Protein AF-A0A0T6ASQ1-F1 (afdb_monomer_lite)

Secondary structure (DSSP, 8-state):
----------------HHHHHHHHHHHHHHHHHTT--TTS---SSTTSPPPTT-----HHHHHHHHHHHHHTT-HHHHHHHHHHHHHHHHHHHHHHHS--HHHHHHHHHHHHSPPGGGS------TT-------S-----------PPPP-----------------

Radius of gyration: 30.1 Å; chains: 1; bounding box: 74×48×107 Å

Structure (mmCIF, N/CA/C/O backbone):
data_AF-A0A0T6ASQ1-F1
#
_entry.id   AF-A0A0T6ASQ1-F1
#
loop_
_atom_site.group_PDB
_atom_site.id
_atom_site.type_symbol
_atom_site.label_atom_id
_atom_site.label_alt_id
_atom_site.label_comp_id
_atom_site.label_asym_id
_atom_site.label_entity_id
_atom_site.label_seq_id
_atom_site.pdbx_PDB_ins_code
_atom_site.Cartn_x
_atom_site.Cartn_y
_atom_site.Cartn_z
_atom_site.occupancy
_atom_site.B_iso_or_equiv
_atom_site.auth_seq_id
_atom_site.auth_comp_id
_atom_site.auth_asym_id
_atom_site.auth_atom_id
_atom_site.pdbx_PDB_model_num
ATOM 1 N N . GLY A 1 1 ? 17.067 -31.565 -49.571 1.00 48.78 1 GLY A N 1
ATOM 2 C CA . GLY A 1 1 ? 16.106 -30.470 -49.351 1.00 48.78 1 GLY A CA 1
ATOM 3 C C . GLY A 1 1 ? 16.242 -30.025 -47.919 1.00 48.78 1 GLY A C 1
ATOM 4 O O . GLY A 1 1 ? 16.070 -30.843 -47.031 1.00 48.78 1 GLY A O 1
ATOM 5 N N . THR A 1 2 ? 16.686 -28.795 -47.706 1.00 46.56 2 THR A N 1
ATOM 6 C CA . THR A 1 2 ? 17.017 -28.214 -46.400 1.00 46.56 2 THR A CA 1
ATOM 7 C C . THR A 1 2 ? 15.768 -27.979 -45.553 1.00 46.56 2 THR A C 1
ATOM 9 O O . THR A 1 2 ? 14.894 -27.208 -45.943 1.00 46.56 2 THR A O 1
ATOM 12 N N . SER A 1 3 ? 15.705 -28.617 -44.384 1.00 47.50 3 SER A N 1
ATOM 13 C CA . SER A 1 3 ? 14.731 -28.328 -43.329 1.00 47.50 3 SER A CA 1
ATOM 14 C C . SER A 1 3 ? 15.035 -26.967 -42.699 1.00 47.50 3 SER A C 1
ATOM 16 O O . SER A 1 3 ? 16.090 -26.791 -42.094 1.00 47.50 3 SER A O 1
ATOM 18 N N . ILE A 1 4 ? 14.119 -26.004 -42.826 1.00 56.75 4 ILE A N 1
ATOM 19 C CA . ILE A 1 4 ? 14.223 -24.706 -42.150 1.00 56.75 4 ILE A CA 1
ATOM 20 C C . ILE A 1 4 ? 13.546 -24.828 -40.783 1.00 56.75 4 ILE A C 1
ATOM 22 O O . ILE A 1 4 ? 12.322 -24.827 -40.669 1.00 56.75 4 ILE A O 1
ATOM 26 N N . LEU A 1 5 ? 14.361 -24.948 -39.736 1.00 53.75 5 LEU A N 1
ATOM 27 C CA . LEU A 1 5 ? 13.930 -24.764 -38.357 1.00 53.75 5 LEU A CA 1
ATOM 28 C C . LEU A 1 5 ? 13.885 -23.262 -38.036 1.00 53.75 5 LEU A C 1
ATOM 30 O O . LEU A 1 5 ? 14.912 -22.601 -37.954 1.00 53.75 5 LEU A O 1
ATOM 34 N N . ARG A 1 6 ? 12.659 -22.771 -37.830 1.00 51.59 6 ARG A N 1
ATOM 35 C CA . ARG A 1 6 ? 12.232 -21.911 -36.713 1.00 51.59 6 ARG A CA 1
ATOM 36 C C . ARG A 1 6 ? 13.155 -20.749 -36.306 1.00 51.59 6 ARG A C 1
ATOM 38 O O . ARG A 1 6 ? 14.065 -20.927 -35.507 1.00 51.59 6 ARG A O 1
ATOM 45 N N . GLN A 1 7 ? 12.723 -19.532 -36.636 1.00 43.38 7 GLN A N 1
ATOM 46 C CA . GLN A 1 7 ? 12.866 -18.366 -35.756 1.00 43.38 7 GLN A CA 1
ATOM 47 C C . GLN A 1 7 ? 11.561 -17.556 -35.777 1.00 43.38 7 GLN A C 1
ATOM 49 O O . GLN A 1 7 ? 11.425 -16.579 -36.502 1.00 43.38 7 GLN A O 1
ATOM 54 N N . ASN A 1 8 ? 10.575 -17.982 -34.980 1.00 40.28 8 ASN A N 1
ATOM 55 C CA . ASN A 1 8 ? 9.556 -17.050 -34.503 1.00 40.28 8 ASN A CA 1
ATOM 56 C C . ASN A 1 8 ? 10.215 -16.272 -33.364 1.00 40.28 8 ASN A C 1
ATOM 58 O O . ASN A 1 8 ? 10.315 -16.783 -32.246 1.00 40.28 8 ASN A O 1
ATOM 62 N N . ALA A 1 9 ? 10.768 -15.103 -33.683 1.00 42.16 9 ALA A N 1
ATOM 63 C CA . ALA A 1 9 ? 11.224 -14.161 -32.680 1.00 42.16 9 ALA A CA 1
ATOM 64 C C . ALA A 1 9 ? 10.026 -13.843 -31.780 1.00 42.16 9 ALA A C 1
ATOM 66 O O . ALA A 1 9 ? 9.033 -13.276 -32.229 1.00 42.16 9 ALA A O 1
ATOM 67 N N . THR A 1 10 ? 10.108 -14.256 -30.519 1.00 39.19 10 THR A N 1
ATOM 68 C CA . THR A 1 10 ? 9.212 -13.820 -29.453 1.00 39.19 10 THR A CA 1
ATOM 69 C C . THR A 1 10 ? 9.309 -12.304 -29.367 1.00 39.19 10 THR A C 1
ATOM 71 O O . THR A 1 10 ? 10.212 -11.760 -28.733 1.00 39.19 10 THR A O 1
ATOM 74 N N . ASN A 1 11 ? 8.413 -11.622 -30.072 1.00 45.72 11 ASN A N 1
ATOM 75 C CA . ASN A 1 11 ? 8.231 -10.185 -30.004 1.00 45.72 11 ASN A CA 1
ATOM 76 C C . ASN A 1 11 ? 7.470 -9.902 -28.703 1.00 45.72 11 ASN A C 1
ATOM 78 O O . ASN A 1 11 ? 6.282 -9.591 -28.702 1.00 45.72 11 ASN A O 1
ATOM 82 N N . SER A 1 12 ? 8.142 -10.133 -27.574 1.00 49.41 12 SER A N 1
ATOM 83 C CA . SER A 1 12 ? 7.690 -9.641 -26.283 1.00 49.41 12 SER A CA 1
ATOM 84 C C . SER A 1 12 ? 7.574 -8.125 -26.434 1.00 49.41 12 SER A C 1
ATOM 86 O O . SER A 1 12 ? 8.556 -7.512 -26.872 1.00 49.41 12 SER A O 1
ATOM 88 N N . PRO A 1 13 ? 6.423 -7.499 -26.133 1.00 57.59 13 PRO A N 1
ATOM 89 C CA . PRO A 1 13 ? 6.335 -6.048 -26.158 1.00 57.59 13 PRO A CA 1
ATOM 90 C C . PRO A 1 13 ? 7.465 -5.513 -25.279 1.00 57.59 13 PRO A C 1
ATOM 92 O O . PRO A 1 13 ? 7.604 -5.920 -24.125 1.00 57.59 13 PRO A O 1
ATOM 95 N N . LYS A 1 14 ? 8.340 -4.674 -25.844 1.00 56.66 14 LYS A N 1
ATOM 96 C CA . LYS A 1 14 ? 9.354 -3.976 -25.055 1.00 56.66 14 LYS A CA 1
ATOM 97 C C . LYS A 1 14 ? 8.591 -3.065 -24.106 1.00 56.66 14 LYS A C 1
ATOM 99 O O . LYS A 1 14 ? 8.086 -2.028 -24.513 1.00 56.66 14 LYS A O 1
ATOM 104 N N . ILE A 1 15 ? 8.420 -3.527 -22.876 1.00 70.31 15 ILE A N 1
ATOM 105 C CA . ILE A 1 15 ? 7.714 -2.796 -21.834 1.00 70.31 15 ILE A CA 1
ATOM 106 C C . ILE A 1 15 ? 8.516 -1.536 -21.547 1.00 70.31 15 ILE A C 1
ATOM 108 O O . ILE A 1 15 ? 9.684 -1.609 -21.160 1.00 70.31 15 ILE A O 1
ATOM 112 N N . ASP A 1 16 ? 7.886 -0.381 -21.732 1.00 84.88 16 ASP A N 1
ATOM 113 C CA . ASP A 1 16 ? 8.474 0.893 -21.354 1.00 84.88 16 ASP A CA 1
ATOM 114 C C . ASP A 1 16 ? 8.446 1.016 -19.828 1.00 84.88 16 ASP A C 1
ATOM 116 O O . ASP A 1 16 ? 7.528 1.587 -19.239 1.00 84.88 16 ASP A O 1
ATOM 120 N N . THR A 1 17 ? 9.480 0.489 -19.167 1.00 86.12 17 THR A N 1
ATOM 121 C CA . THR A 1 17 ? 9.648 0.548 -17.704 1.00 86.12 17 THR A CA 1
ATOM 122 C C . THR A 1 17 ? 9.468 1.968 -17.166 1.00 86.12 17 THR A C 1
ATOM 124 O O . THR A 1 17 ? 8.885 2.165 -16.106 1.00 86.12 17 THR A O 1
ATOM 127 N N . ASN A 1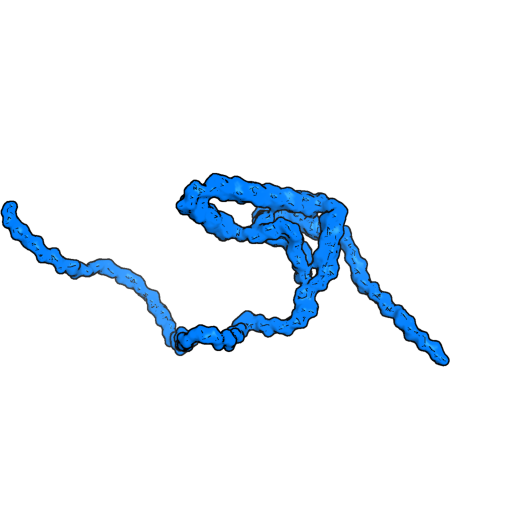 18 ? 9.910 2.980 -17.921 1.00 87.62 18 ASN A N 1
ATOM 128 C CA . ASN A 1 18 ? 9.725 4.387 -17.564 1.00 87.62 18 ASN A CA 1
ATOM 129 C C . ASN A 1 18 ? 8.249 4.806 -17.504 1.00 87.62 18 ASN A C 1
ATOM 131 O O . ASN A 1 18 ? 7.877 5.582 -16.629 1.00 87.62 18 ASN A O 1
ATOM 135 N N . LEU A 1 19 ? 7.411 4.319 -18.421 1.00 90.56 19 LEU A N 1
ATOM 136 C CA . LEU A 1 19 ? 5.978 4.610 -18.419 1.00 90.56 19 LEU A CA 1
ATOM 137 C C . LEU A 1 19 ? 5.295 3.931 -17.230 1.00 90.56 19 LEU A C 1
ATOM 139 O O . LEU A 1 19 ? 4.502 4.553 -16.529 1.00 90.56 19 LEU A O 1
ATOM 143 N N . LEU A 1 20 ? 5.668 2.679 -16.979 1.00 89.75 20 LEU A N 1
ATOM 144 C CA . LEU A 1 20 ? 5.162 1.869 -15.880 1.00 89.75 20 LEU A CA 1
ATOM 145 C C . LEU A 1 20 ? 5.467 2.51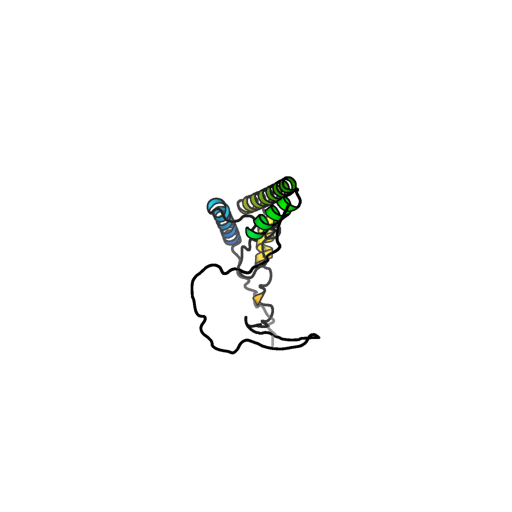5 -14.521 1.00 89.75 20 LEU A C 1
ATOM 147 O O . LEU A 1 20 ? 4.567 2.722 -13.711 1.00 89.75 20 LEU A O 1
ATOM 151 N N . VAL A 1 21 ? 6.716 2.932 -14.314 1.00 91.19 21 VAL A N 1
ATOM 152 C CA . VAL A 1 21 ? 7.136 3.652 -13.107 1.00 91.19 21 VAL A CA 1
ATOM 153 C C . VAL A 1 21 ? 6.427 5.002 -12.985 1.00 91.19 21 VAL A C 1
ATOM 155 O O . VAL A 1 21 ? 5.941 5.331 -11.906 1.00 91.19 21 VAL A O 1
ATOM 158 N N . LYS A 1 22 ? 6.311 5.774 -14.074 1.00 92.75 22 LYS A N 1
ATOM 159 C CA . LYS A 1 22 ? 5.586 7.054 -14.056 1.00 92.75 22 LYS A CA 1
ATOM 160 C C . LYS A 1 22 ? 4.129 6.888 -13.637 1.00 92.75 22 LYS A C 1
ATOM 162 O O . LYS A 1 22 ? 3.670 7.682 -12.825 1.00 92.75 22 LYS A O 1
ATOM 167 N N . SER A 1 23 ? 3.433 5.868 -14.144 1.00 92.50 23 SER A N 1
ATOM 168 C CA . SER A 1 23 ? 2.045 5.584 -13.759 1.00 92.50 23 SER A CA 1
ATOM 169 C C . SER A 1 23 ? 1.929 5.365 -12.253 1.00 92.50 23 SER A C 1
ATOM 171 O O . SER A 1 23 ? 1.139 6.036 -11.599 1.00 92.50 23 SER A O 1
ATOM 173 N N . VAL A 1 24 ? 2.784 4.507 -11.689 1.00 92.88 24 VAL A N 1
ATOM 174 C CA . VAL A 1 24 ? 2.790 4.219 -10.247 1.00 92.88 24 VAL A CA 1
ATOM 175 C C . VAL A 1 24 ? 3.082 5.476 -9.426 1.00 92.88 24 VAL A C 1
ATOM 177 O O . VAL A 1 24 ? 2.376 5.765 -8.465 1.00 92.88 24 VAL A O 1
ATOM 180 N N . VAL A 1 25 ? 4.085 6.267 -9.815 1.00 93.69 25 VAL A N 1
ATOM 181 C CA . VAL A 1 25 ? 4.424 7.518 -9.117 1.00 93.69 25 VAL A CA 1
ATOM 182 C C . VAL A 1 25 ? 3.255 8.509 -9.166 1.00 93.69 25 VAL A C 1
ATOM 184 O O . VAL A 1 25 ? 2.922 9.121 -8.150 1.00 93.69 25 VAL A O 1
ATOM 187 N N . THR A 1 26 ? 2.601 8.657 -10.321 1.00 94.00 26 THR A N 1
ATOM 188 C CA . THR A 1 26 ? 1.408 9.499 -10.471 1.00 94.00 26 THR A CA 1
ATOM 189 C C . THR A 1 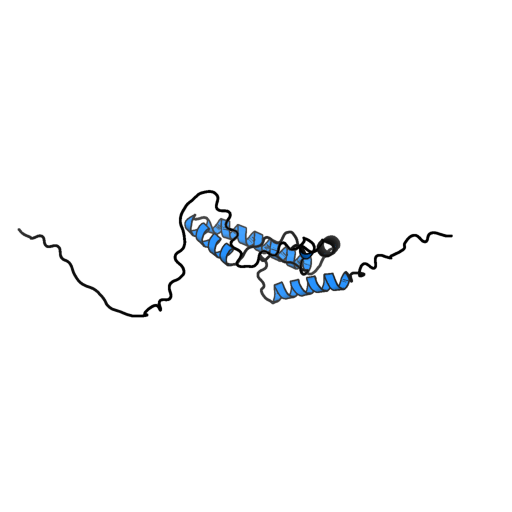26 ? 0.263 9.019 -9.583 1.00 94.00 26 THR A C 1
ATOM 191 O O . THR A 1 26 ? -0.323 9.839 -8.875 1.00 94.00 26 THR A O 1
ATOM 194 N N . ASP A 1 27 ? -0.012 7.717 -9.550 1.00 92.12 27 ASP A N 1
ATOM 195 C CA . ASP A 1 27 ? -1.046 7.134 -8.691 1.00 92.12 27 ASP A CA 1
ATOM 196 C C . ASP A 1 27 ? -0.776 7.414 -7.211 1.00 92.12 27 ASP A C 1
ATOM 198 O O . ASP A 1 27 ? -1.682 7.816 -6.486 1.00 92.12 27 ASP A O 1
ATOM 202 N N . MET A 1 28 ? 0.473 7.273 -6.759 1.00 93.25 28 MET A N 1
ATOM 203 C CA . MET A 1 28 ? 0.845 7.529 -5.363 1.00 93.25 28 MET A CA 1
ATOM 204 C C . MET A 1 28 ? 0.763 9.004 -4.980 1.00 93.25 28 MET A C 1
ATOM 206 O O . MET A 1 28 ? 0.364 9.328 -3.861 1.00 93.25 28 MET A O 1
ATOM 210 N N . MET A 1 29 ? 1.116 9.915 -5.891 1.00 92.75 29 MET A N 1
ATOM 211 C CA . MET A 1 29 ? 0.914 11.351 -5.671 1.00 92.75 29 MET A CA 1
ATOM 212 C C . MET A 1 29 ? -0.574 11.694 -5.576 1.00 92.75 29 MET A C 1
ATOM 214 O O . MET A 1 29 ? -0.966 12.517 -4.749 1.00 92.75 29 MET A O 1
ATOM 218 N N . ASN A 1 30 ? -1.403 11.066 -6.411 1.00 92.19 30 ASN A N 1
ATOM 219 C CA . ASN A 1 30 ? -2.850 11.244 -6.375 1.00 92.19 30 ASN A CA 1
ATOM 220 C C . ASN A 1 30 ? -3.458 10.625 -5.116 1.00 92.19 30 ASN A C 1
ATOM 222 O O . ASN A 1 30 ? -4.366 11.216 -4.546 1.00 92.19 30 ASN A O 1
ATOM 226 N N . ALA A 1 31 ? -2.937 9.495 -4.640 1.00 89.81 31 ALA A N 1
ATOM 227 C CA . ALA A 1 31 ? -3.382 8.881 -3.396 1.00 89.81 31 ALA A CA 1
ATOM 228 C C . ALA A 1 31 ? -3.116 9.776 -2.182 1.00 89.81 31 ALA A C 1
ATOM 230 O O . ALA A 1 31 ? -4.002 9.952 -1.346 1.00 89.81 31 ALA A O 1
ATOM 231 N N . GLU A 1 32 ? -1.937 10.399 -2.120 1.00 88.88 32 GLU A N 1
ATOM 232 C CA . GLU A 1 32 ? -1.594 11.331 -1.043 1.00 88.88 32 GLU A CA 1
ATOM 233 C C . GLU A 1 32 ? -2.411 12.630 -1.126 1.00 88.88 32 GLU A C 1
ATOM 235 O O . GLU A 1 32 ? -2.996 13.056 -0.131 1.00 88.88 32 GLU A O 1
ATOM 240 N N . LYS A 1 33 ? -2.508 13.251 -2.310 1.00 90.50 33 LYS A N 1
ATOM 241 C CA . LYS A 1 33 ? -3.232 14.525 -2.491 1.00 90.50 33 LYS A CA 1
ATOM 242 C C . LYS A 1 33 ? -4.751 14.372 -2.447 1.00 90.50 33 LYS A C 1
ATOM 244 O O . LYS A 1 33 ? -5.444 15.289 -2.019 1.00 90.50 33 LYS A O 1
ATOM 249 N N . GLY A 1 34 ? -5.259 13.239 -2.918 1.00 89.62 34 GLY A N 1
ATOM 250 C CA . GLY A 1 34 ? -6.681 12.924 -3.015 1.00 89.62 34 GLY A CA 1
ATOM 251 C C . GLY A 1 34 ? -7.284 12.380 -1.724 1.00 89.62 34 GLY A C 1
ATOM 252 O O . GLY A 1 34 ? -8.484 12.124 -1.690 1.00 89.62 34 GLY A O 1
ATOM 253 N N . GLY A 1 35 ? -6.483 12.192 -0.668 1.00 87.38 35 GLY A N 1
ATOM 254 C CA . GLY A 1 35 ? -6.963 11.640 0.599 1.00 87.38 35 GLY A CA 1
ATOM 255 C C . GLY A 1 35 ? -7.460 10.201 0.463 1.00 87.38 35 GLY A C 1
ATOM 256 O O . GLY A 1 35 ? -8.426 9.818 1.123 1.00 87.38 35 GLY A O 1
ATOM 257 N N . HIS A 1 36 ? -6.835 9.407 -0.412 1.00 91.38 36 HIS A N 1
ATOM 258 C CA . HIS A 1 36 ? -7.179 7.997 -0.542 1.00 91.38 36 HIS A CA 1
ATOM 259 C C . HIS A 1 36 ? -6.887 7.250 0.758 1.00 91.38 36 HIS A C 1
ATOM 261 O O . HIS A 1 36 ? -6.023 7.616 1.559 1.00 91.38 36 HIS A O 1
ATOM 267 N N . TRP A 1 37 ? -7.610 6.155 0.956 1.00 92.06 37 TRP A N 1
ATOM 268 C CA . TRP A 1 37 ? -7.404 5.302 2.108 1.00 92.06 37 TRP A CA 1
ATOM 269 C C . TRP A 1 37 ? -6.101 4.520 1.967 1.00 92.06 37 TRP A C 1
ATOM 271 O O . TRP A 1 37 ? -6.042 3.515 1.272 1.00 92.06 37 TRP A O 1
ATOM 281 N N . LEU A 1 38 ? -5.038 4.969 2.631 1.00 90.12 38 LEU A N 1
ATOM 282 C CA . LEU A 1 38 ? -3.705 4.381 2.449 1.00 90.12 38 LEU A CA 1
ATOM 283 C C . LEU A 1 38 ? -3.590 2.931 2.951 1.00 90.12 38 LEU A C 1
ATOM 285 O O . LEU A 1 38 ? -2.629 2.248 2.613 1.00 90.12 38 LEU A O 1
ATOM 289 N N . LEU A 1 39 ? -4.563 2.463 3.741 1.00 90.06 39 LEU A N 1
ATOM 290 C CA . LEU A 1 39 ? -4.658 1.071 4.191 1.00 90.06 39 LEU A CA 1
ATOM 291 C C . LEU A 1 39 ? -5.414 0.173 3.197 1.00 90.06 39 LEU A C 1
ATOM 293 O O . LEU A 1 39 ? -5.644 -0.997 3.481 1.00 90.06 39 LEU A O 1
ATOM 297 N N . SER A 1 40 ? -5.848 0.690 2.046 1.00 89.56 40 SER A N 1
ATOM 298 C CA . SER A 1 40 ? -6.376 -0.167 0.984 1.00 89.56 40 SER A CA 1
ATOM 299 C C . SER A 1 40 ? -5.239 -0.882 0.256 1.00 89.56 40 SER A C 1
ATOM 301 O O . SER A 1 40 ? -4.162 -0.314 0.066 1.00 89.56 40 SER A O 1
ATOM 303 N N . SER A 1 41 ? -5.497 -2.097 -0.228 1.00 87.00 41 SER A N 1
ATOM 304 C CA . SER A 1 41 ? -4.575 -2.772 -1.147 1.00 87.00 41 SER A CA 1
ATOM 305 C C . SER A 1 41 ? -4.377 -1.968 -2.441 1.00 87.00 41 SER A C 1
ATOM 307 O O . SER A 1 41 ? -5.323 -1.370 -2.952 1.00 87.00 41 SER A O 1
ATOM 309 N N . TYR A 1 42 ? -3.161 -1.978 -2.992 1.00 90.62 42 TYR A N 1
ATOM 310 C CA . TYR A 1 42 ? -2.832 -1.310 -4.253 1.00 90.62 42 TYR A CA 1
ATOM 311 C C . TYR A 1 42 ? -2.413 -2.330 -5.313 1.00 90.62 42 TYR A C 1
ATOM 313 O O . TYR A 1 42 ? -1.507 -3.130 -5.084 1.00 90.62 42 TYR A O 1
ATOM 321 N N . ALA A 1 43 ? -3.043 -2.277 -6.485 1.00 89.81 43 ALA A N 1
ATOM 322 C CA . ALA A 1 43 ? -2.682 -3.074 -7.652 1.00 89.81 43 ALA A CA 1
ATOM 323 C C . ALA A 1 43 ? -2.376 -2.124 -8.825 1.00 89.81 43 ALA A C 1
ATOM 325 O O . ALA A 1 43 ? -3.303 -1.532 -9.377 1.00 89.81 43 ALA A O 1
ATOM 326 N N . PRO A 1 44 ? -1.098 -1.948 -9.209 1.00 87.00 44 PRO A N 1
ATOM 327 C CA . PRO A 1 44 ? -0.710 -0.986 -10.243 1.00 87.00 44 PRO A CA 1
ATOM 328 C C . PRO A 1 44 ? -1.125 -1.404 -11.660 1.00 87.00 44 PRO A C 1
ATOM 330 O O . PRO A 1 44 ? -1.185 -0.567 -12.557 1.00 87.00 44 PRO A O 1
ATOM 333 N N . PHE A 1 45 ? -1.389 -2.695 -11.885 1.00 89.19 45 PHE A N 1
ATOM 334 C CA . PHE A 1 45 ? -1.713 -3.236 -13.204 1.00 89.19 45 PHE A CA 1
ATOM 335 C C . PHE A 1 45 ? -3.001 -4.045 -13.152 1.00 89.19 45 PHE A C 1
ATOM 337 O O . PHE A 1 45 ? -3.243 -4.802 -12.211 1.00 89.19 45 PHE A O 1
ATOM 344 N N . LYS A 1 46 ? -3.807 -3.908 -14.205 1.00 85.81 46 LYS A N 1
ATOM 345 C CA . LYS A 1 46 ? -5.027 -4.691 -14.390 1.00 85.81 46 LYS A CA 1
ATOM 346 C C . LYS A 1 46 ? -4.683 -6.182 -14.486 1.00 85.81 46 LYS A C 1
ATOM 348 O O . LYS A 1 46 ? -3.712 -6.545 -15.147 1.00 85.81 46 LYS A O 1
ATOM 353 N N . ASP A 1 47 ? -5.478 -7.021 -13.826 1.00 84.75 47 ASP A N 1
ATOM 354 C CA . ASP A 1 47 ? -5.380 -8.490 -13.861 1.00 84.75 47 ASP A CA 1
ATOM 355 C C . ASP A 1 47 ? -4.049 -9.064 -13.333 1.00 84.75 47 ASP A C 1
ATOM 357 O O . ASP A 1 47 ? -3.708 -10.217 -13.602 1.00 84.75 47 ASP A O 1
ATOM 361 N N . LYS A 1 48 ? -3.297 -8.265 -12.566 1.00 87.69 48 LYS A N 1
ATOM 362 C CA . LYS A 1 48 ? -2.046 -8.650 -11.899 1.00 87.69 48 LYS A CA 1
ATOM 363 C C . LYS A 1 48 ? -2.226 -8.662 -10.379 1.00 87.69 48 LYS A C 1
ATOM 365 O O . LYS A 1 48 ? -3.145 -8.017 -9.870 1.00 87.69 48 LYS A O 1
ATOM 370 N N . PRO A 1 49 ? -1.369 -9.385 -9.636 1.00 86.31 49 PRO A N 1
ATOM 371 C CA . PRO A 1 49 ? -1.443 -9.385 -8.181 1.00 86.31 49 PRO A CA 1
ATOM 372 C C . PRO A 1 49 ? -1.210 -7.988 -7.592 1.00 86.31 49 PRO A C 1
ATOM 374 O O . PRO A 1 49 ? -0.520 -7.148 -8.177 1.00 86.31 49 PRO A O 1
ATOM 377 N N . CYS A 1 50 ? -1.763 -7.763 -6.399 1.00 89.31 50 CYS A N 1
ATOM 378 C CA . CYS A 1 50 ? -1.520 -6.545 -5.637 1.00 89.31 50 CYS A CA 1
ATOM 379 C C . CYS A 1 50 ? -0.035 -6.394 -5.296 1.00 89.31 50 CYS A C 1
ATOM 381 O O . CYS A 1 50 ? 0.683 -7.376 -5.084 1.00 89.31 50 CYS A O 1
ATOM 383 N N . PHE A 1 51 ? 0.412 -5.146 -5.184 1.00 88.38 51 PHE A N 1
ATOM 384 C CA . PHE A 1 51 ? 1.740 -4.838 -4.689 1.00 88.38 51 PHE A CA 1
ATOM 385 C C . PHE A 1 51 ? 1.886 -5.368 -3.250 1.00 88.38 51 PHE A C 1
ATOM 387 O O . PHE A 1 51 ? 1.020 -5.109 -2.404 1.00 88.38 51 PHE A O 1
ATOM 394 N N . PRO A 1 52 ? 2.948 -6.131 -2.949 1.00 83.75 52 PRO A N 1
ATOM 395 C CA . PRO A 1 52 ? 3.081 -6.796 -1.665 1.00 83.75 52 PRO A CA 1
ATOM 396 C C . PRO A 1 52 ? 3.296 -5.798 -0.526 1.00 83.75 52 PRO A C 1
ATOM 398 O O . PRO A 1 52 ? 3.810 -4.694 -0.698 1.00 83.75 52 PRO A O 1
ATOM 401 N N . GLY A 1 53 ? 2.912 -6.213 0.678 1.00 78.38 53 GLY A N 1
ATOM 402 C CA . GLY A 1 53 ? 3.083 -5.417 1.888 1.00 78.38 53 GLY A CA 1
ATOM 403 C C . GLY A 1 53 ? 1.957 -4.420 2.156 1.00 78.38 53 GLY A C 1
ATOM 404 O O . GLY A 1 53 ? 1.900 -3.903 3.263 1.00 78.38 53 GLY A O 1
ATOM 405 N N . PHE A 1 54 ? 1.025 -4.161 1.242 1.00 79.88 54 PHE A N 1
ATOM 406 C CA . PHE A 1 54 ? -0.187 -3.418 1.602 1.00 79.88 54 PHE A CA 1
ATOM 407 C C . PHE A 1 54 ? -1.172 -4.353 2.315 1.00 79.88 54 PHE A C 1
ATOM 409 O O . PHE A 1 54 ? -1.785 -5.212 1.681 1.00 79.88 54 PHE A O 1
ATOM 416 N N . GLU A 1 55 ? -1.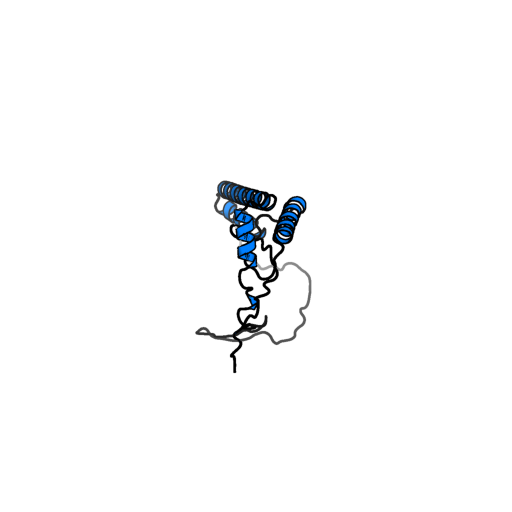301 -4.209 3.639 1.00 78.56 55 GLU A N 1
ATOM 417 C CA . GLU A 1 55 ? -2.366 -4.872 4.398 1.00 78.56 55 GLU A CA 1
ATOM 418 C C . GLU A 1 55 ? -3.691 -4.213 4.013 1.00 78.56 55 GLU A C 1
ATOM 420 O O . GLU A 1 55 ? -3.835 -3.006 4.168 1.00 78.56 55 GLU A O 1
ATOM 425 N N . ASN A 1 56 ? -4.640 -4.991 3.491 1.00 86.31 56 ASN A N 1
ATOM 426 C CA . ASN A 1 56 ? -5.954 -4.474 3.138 1.00 86.31 56 ASN A CA 1
ATOM 427 C C . ASN A 1 56 ? -6.802 -4.343 4.405 1.00 86.31 56 ASN A C 1
ATOM 429 O O . ASN A 1 56 ? -7.216 -5.359 4.958 1.00 86.31 56 ASN A O 1
ATOM 433 N N . ARG A 1 57 ? -7.073 -3.113 4.843 1.00 89.62 57 ARG A N 1
ATOM 434 C CA . ARG A 1 57 ? -8.086 -2.829 5.865 1.00 89.62 57 ARG A CA 1
ATOM 435 C C . ARG A 1 57 ? -9.100 -1.840 5.335 1.00 89.62 57 ARG A C 1
ATOM 437 O O . ARG A 1 57 ? -8.708 -0.818 4.784 1.00 89.62 57 ARG A O 1
ATOM 444 N N . SER A 1 58 ? -10.385 -2.080 5.552 1.00 92.00 58 SER A N 1
ATOM 445 C CA . SER A 1 58 ? -11.444 -1.120 5.238 1.00 92.00 58 SER A CA 1
ATOM 446 C C . SER A 1 58 ? -11.694 -0.137 6.389 1.00 92.00 58 SER A C 1
ATOM 448 O O . SER A 1 58 ? -11.287 -0.351 7.537 1.00 92.00 58 SER A O 1
ATOM 450 N N . PHE A 1 59 ? -12.399 0.957 6.096 1.00 91.88 59 PHE A N 1
ATOM 451 C CA . PHE A 1 59 ? -12.848 1.904 7.120 1.00 91.88 59 PHE A CA 1
ATOM 452 C C . PHE A 1 59 ? -13.747 1.232 8.166 1.00 91.88 59 PHE A C 1
ATOM 454 O O . PHE A 1 59 ? -13.671 1.538 9.358 1.00 91.88 59 PHE A O 1
ATOM 461 N N . GLU A 1 60 ? -14.598 0.305 7.729 1.00 95.25 60 GLU A N 1
ATOM 462 C CA . GLU A 1 60 ? -15.511 -0.448 8.582 1.00 95.25 60 GLU A CA 1
ATOM 463 C C . GLU A 1 60 ? -14.750 -1.361 9.537 1.00 95.25 60 GLU A C 1
ATOM 465 O O . GLU A 1 60 ? -15.109 -1.401 10.710 1.00 95.25 60 GLU A O 1
ATOM 470 N N . GLU A 1 61 ? -13.687 -2.028 9.081 1.00 93.44 61 GLU A N 1
ATOM 471 C CA . GLU A 1 61 ? -12.838 -2.867 9.936 1.00 93.44 61 GLU A CA 1
ATOM 472 C C . GLU A 1 61 ? -12.118 -2.039 11.003 1.00 93.44 61 GLU A C 1
ATOM 474 O O . GLU A 1 61 ? -12.037 -2.448 12.163 1.00 93.44 61 GLU A O 1
ATOM 479 N N . VAL A 1 62 ? -11.651 -0.837 10.646 1.00 94.88 62 VAL A N 1
ATOM 480 C CA . VAL A 1 62 ? -11.036 0.078 11.616 1.00 94.88 62 VAL A CA 1
ATOM 481 C C . VAL A 1 62 ? -12.056 0.564 12.648 1.00 94.88 62 VAL A C 1
ATOM 483 O O . VAL A 1 62 ? -11.811 0.544 13.856 1.00 94.88 62 VAL A O 1
ATOM 486 N N . ARG A 1 63 ? -13.246 0.966 12.196 1.00 96.31 63 ARG A N 1
ATOM 487 C CA . ARG A 1 63 ? -14.328 1.390 13.091 1.00 96.31 63 ARG A CA 1
ATOM 488 C C . ARG A 1 63 ? -14.791 0.248 13.999 1.00 96.31 63 ARG A C 1
ATOM 490 O O . ARG A 1 63 ? -15.023 0.470 15.185 1.00 96.31 63 ARG A O 1
ATOM 497 N N . PHE A 1 64 ? -14.918 -0.958 13.455 1.00 95.31 64 PHE A N 1
ATOM 498 C CA . PHE A 1 64 ? -15.296 -2.147 14.208 1.00 95.31 64 PHE A CA 1
ATOM 499 C C . PHE A 1 64 ? -14.254 -2.475 15.281 1.00 95.31 64 PHE A C 1
ATOM 501 O O . PHE A 1 64 ? -14.611 -2.571 16.455 1.00 95.31 64 PHE A O 1
ATOM 508 N N . GLY A 1 65 ? -12.968 -2.520 14.916 1.00 95.12 65 GLY A N 1
ATOM 509 C CA . GLY A 1 65 ? -11.879 -2.769 15.863 1.00 95.12 65 GLY A CA 1
ATOM 510 C C . GLY A 1 65 ? -11.819 -1.735 16.991 1.00 95.12 65 GLY A C 1
ATOM 511 O O . GLY A 1 65 ? -11.573 -2.089 18.144 1.00 95.12 65 GLY A O 1
ATOM 512 N N . TYR A 1 66 ? -12.140 -0.471 16.701 1.00 96.25 66 TYR A N 1
ATOM 513 C CA . TYR A 1 66 ? -12.270 0.553 17.735 1.00 96.25 66 TYR A CA 1
ATOM 514 C C . TYR A 1 66 ? -13.384 0.223 18.741 1.00 96.25 66 TYR A C 1
ATOM 516 O O . TYR A 1 66 ? -13.148 0.266 19.949 1.00 96.25 66 TYR A O 1
ATOM 524 N N . TYR A 1 67 ? -14.583 -0.152 18.282 1.00 96.69 67 TYR A N 1
ATOM 525 C CA . TYR A 1 67 ? -15.685 -0.525 19.178 1.00 96.69 67 TYR A CA 1
ATOM 526 C C . TYR A 1 67 ? -15.384 -1.780 20.002 1.00 96.69 67 TYR A C 1
ATOM 528 O O . TYR A 1 67 ? -15.711 -1.830 21.192 1.00 96.69 67 TYR A O 1
ATOM 536 N N . GLU A 1 68 ? -14.718 -2.774 19.415 1.00 96.56 68 GLU A N 1
ATOM 537 C CA . GLU A 1 68 ? -14.256 -3.948 20.157 1.00 96.56 68 GLU A CA 1
ATOM 538 C C . GLU A 1 68 ? -13.249 -3.565 21.245 1.00 96.56 68 GLU A C 1
ATOM 540 O O . GLU A 1 68 ? -13.369 -4.002 22.393 1.00 96.56 68 GLU A O 1
ATOM 545 N N . ALA A 1 69 ? -12.302 -2.679 20.931 1.00 95.75 69 ALA A N 1
ATOM 546 C CA . ALA A 1 69 ? -11.339 -2.168 21.897 1.00 95.75 69 ALA A CA 1
ATOM 547 C C . ALA A 1 69 ? -12.015 -1.361 23.019 1.00 95.75 69 ALA A C 1
ATOM 549 O O . ALA A 1 69 ? -11.600 -1.462 24.176 1.00 95.75 69 ALA A O 1
ATOM 550 N N . MET A 1 70 ? -13.089 -0.618 22.720 1.00 95.44 70 MET A N 1
ATOM 551 C CA . MET A 1 70 ? -13.900 0.061 23.738 1.00 95.44 70 MET A CA 1
ATOM 552 C C . MET A 1 70 ? -14.546 -0.929 24.705 1.00 95.44 70 MET A C 1
ATOM 554 O O . MET A 1 70 ? -14.452 -0.747 25.922 1.00 95.44 70 MET A O 1
ATOM 558 N N . LYS A 1 71 ? -15.168 -1.989 24.176 1.00 96.38 71 LYS A N 1
ATOM 559 C CA . LYS A 1 71 ? -15.796 -3.047 24.977 1.00 96.38 71 LYS A CA 1
ATOM 560 C C . LYS A 1 71 ? -14.771 -3.766 25.856 1.00 96.38 71 LYS A C 1
ATOM 562 O O . LYS A 1 71 ? -15.040 -4.021 27.027 1.00 96.38 71 LYS A O 1
ATOM 567 N N . ASN A 1 72 ? -13.586 -4.024 25.310 1.00 95.31 72 ASN A N 1
ATOM 568 C CA . ASN A 1 72 ? -12.520 -4.770 25.975 1.00 95.31 72 ASN A CA 1
ATOM 569 C C . ASN A 1 72 ? -11.592 -3.885 26.831 1.00 95.31 72 ASN A C 1
ATOM 571 O O . ASN A 1 72 ? -10.615 -4.391 27.371 1.00 95.31 72 ASN A O 1
ATOM 575 N N . ARG A 1 73 ? -11.884 -2.578 26.958 1.00 94.31 73 ARG A N 1
ATOM 576 C CA . ARG A 1 73 ? -11.075 -1.578 27.690 1.00 94.31 73 ARG A CA 1
ATOM 577 C C . ARG A 1 73 ? -9.616 -1.459 27.208 1.00 94.31 73 ARG A C 1
ATOM 579 O O . ARG A 1 73 ? -8.762 -1.014 27.964 1.00 94.31 73 ARG A O 1
ATOM 586 N N . ASN A 1 74 ? -9.360 -1.763 25.934 1.00 95.44 74 ASN A N 1
ATOM 587 C CA . ASN A 1 74 ? -8.030 -1.765 25.306 1.00 95.44 74 ASN A CA 1
ATOM 588 C C . ASN A 1 74 ? -7.898 -0.729 24.169 1.00 95.44 74 ASN A C 1
ATOM 590 O O . ASN A 1 74 ? -7.235 -0.964 23.157 1.00 95.44 74 ASN A O 1
ATOM 594 N N . ILE A 1 75 ? -8.575 0.416 24.300 1.00 96.38 75 ILE A N 1
ATOM 595 C CA . ILE A 1 75 ? -8.636 1.454 23.253 1.00 96.38 75 ILE A CA 1
ATOM 596 C C . ILE A 1 75 ? -7.245 2.002 22.912 1.00 96.38 75 ILE A C 1
ATOM 598 O O . ILE A 1 75 ? -6.938 2.218 21.742 1.00 96.38 75 ILE A O 1
ATOM 602 N N . GLU A 1 76 ? -6.397 2.236 23.914 1.00 96.50 76 GLU A N 1
ATOM 603 C CA . GLU A 1 76 ? -5.090 2.862 23.689 1.00 96.50 76 GLU A CA 1
ATOM 604 C C . GLU A 1 76 ? -4.132 1.939 22.931 1.00 96.50 76 GLU A C 1
ATOM 606 O O . GLU A 1 76 ? -3.446 2.390 22.015 1.00 96.50 76 GLU A O 1
ATOM 611 N N . GLN A 1 77 ? -4.150 0.636 23.226 1.00 95.94 77 GLN A N 1
ATOM 612 C CA . GLN A 1 77 ? -3.376 -0.358 22.483 1.00 95.94 77 GLN A CA 1
ATOM 613 C C . GLN A 1 77 ? -3.829 -0.419 21.021 1.00 95.94 77 GLN A C 1
ATOM 615 O O . GLN A 1 77 ? -3.001 -0.446 20.113 1.00 95.94 77 GLN A O 1
ATOM 620 N N . TYR A 1 78 ? -5.143 -0.380 20.783 1.00 96.19 78 TYR A N 1
ATOM 621 C CA . TYR A 1 78 ? -5.687 -0.364 19.429 1.00 96.19 78 TYR A CA 1
ATOM 622 C C . TYR A 1 78 ? -5.275 0.896 18.653 1.00 96.19 78 TYR A C 1
ATOM 624 O O . TYR A 1 78 ? -4.862 0.803 17.498 1.00 96.19 78 TYR A O 1
ATOM 632 N N . LYS A 1 79 ? -5.323 2.072 19.291 1.00 95.50 79 LYS A N 1
ATOM 633 C CA . LYS A 1 79 ? -4.872 3.337 18.686 1.00 95.50 79 LYS A CA 1
ATOM 634 C C . LYS A 1 79 ? -3.388 3.303 18.329 1.00 95.50 79 LYS A C 1
ATOM 636 O O . LYS A 1 79 ? -3.035 3.737 17.237 1.00 95.50 79 LYS A O 1
ATOM 641 N N . GLN A 1 80 ? -2.537 2.774 19.211 1.00 96.88 80 GLN A N 1
ATOM 642 C CA . GLN A 1 80 ? -1.107 2.618 18.928 1.00 96.88 80 GLN A CA 1
ATOM 643 C C . GLN A 1 80 ? -0.864 1.690 17.738 1.00 96.88 80 GLN A C 1
ATOM 645 O O . GLN A 1 80 ? -0.129 2.063 16.825 1.00 96.88 80 GLN A O 1
ATOM 650 N N . HIS A 1 81 ? -1.522 0.526 17.710 1.00 94.44 81 HIS A N 1
ATOM 651 C CA . HIS A 1 81 ? -1.431 -0.406 16.583 1.00 94.44 81 HIS A CA 1
ATOM 652 C C . HIS A 1 81 ? -1.840 0.268 15.272 1.00 94.44 81 HIS A C 1
ATOM 654 O O . HIS A 1 81 ? -1.081 0.266 14.308 1.00 94.44 81 HIS A O 1
ATOM 660 N N . LEU A 1 82 ? -2.999 0.932 15.259 1.00 94.62 82 LEU A N 1
ATOM 661 C CA . LEU A 1 82 ? -3.505 1.619 14.073 1.00 94.62 82 LEU A CA 1
ATOM 662 C C . LEU A 1 82 ? -2.565 2.740 13.603 1.00 94.62 82 LEU A C 1
ATOM 664 O O . LEU A 1 82 ? -2.362 2.909 12.402 1.00 94.62 82 LEU A O 1
ATOM 668 N N . GLN A 1 83 ? -1.970 3.490 14.532 1.00 94.88 83 GLN A N 1
ATOM 669 C CA . GLN A 1 83 ? -0.998 4.532 14.209 1.00 94.88 83 GLN A CA 1
ATOM 670 C C . GLN A 1 83 ? 0.265 3.950 13.562 1.00 94.88 83 GLN A C 1
ATOM 672 O O . GLN A 1 83 ? 0.752 4.512 12.581 1.00 94.88 83 GLN A O 1
ATOM 677 N N . MET A 1 84 ? 0.771 2.821 14.069 1.00 94.44 84 MET A N 1
ATOM 678 C CA . MET A 1 84 ? 1.908 2.120 13.467 1.00 94.44 84 MET A CA 1
ATOM 679 C C . MET A 1 84 ? 1.574 1.630 12.056 1.00 94.44 84 MET A C 1
ATOM 681 O O . MET A 1 84 ? 2.340 1.887 11.127 1.00 94.44 84 MET A O 1
ATOM 685 N N . THR A 1 85 ? 0.409 1.004 11.871 1.00 92.31 85 THR A N 1
ATOM 686 C CA . THR A 1 85 ? -0.051 0.545 10.552 1.00 92.31 85 THR A CA 1
ATOM 687 C C . THR A 1 85 ? -0.182 1.711 9.567 1.00 92.31 85 THR A C 1
ATOM 689 O O . THR A 1 85 ? 0.265 1.615 8.425 1.00 92.31 85 THR A O 1
ATOM 692 N N . LEU A 1 86 ? -0.733 2.849 10.003 1.00 92.31 86 LEU A N 1
ATOM 693 C CA . LEU A 1 86 ? -0.850 4.040 9.160 1.00 92.31 86 LEU A CA 1
ATOM 694 C C . LEU A 1 86 ? 0.522 4.607 8.780 1.00 92.31 86 LEU A C 1
ATOM 696 O O . LEU A 1 86 ? 0.739 4.977 7.627 1.00 92.31 86 LEU A O 1
ATOM 700 N N . GLN A 1 87 ? 1.461 4.657 9.725 1.00 93.44 87 GLN A N 1
ATOM 701 C CA . GLN A 1 87 ? 2.818 5.121 9.455 1.00 93.44 87 GLN A CA 1
ATOM 702 C C . GLN A 1 87 ? 3.523 4.222 8.435 1.00 93.44 87 GLN A C 1
ATOM 704 O O . GLN A 1 87 ? 4.173 4.724 7.519 1.00 93.44 87 GLN A O 1
ATOM 709 N N . GLU A 1 88 ? 3.363 2.907 8.554 1.00 92.31 88 GLU A N 1
ATOM 710 C CA . GLU A 1 88 ? 3.901 1.941 7.601 1.00 92.31 88 GLU A CA 1
ATOM 711 C C . GLU A 1 88 ? 3.329 2.147 6.192 1.00 92.31 88 GLU A C 1
ATOM 713 O O . GLU A 1 88 ? 4.083 2.188 5.217 1.00 92.31 88 GLU A O 1
ATOM 718 N N . ALA A 1 89 ? 2.015 2.350 6.079 1.00 91.38 89 ALA A N 1
ATOM 719 C CA . ALA A 1 89 ? 1.367 2.644 4.805 1.00 91.38 89 ALA A CA 1
ATOM 720 C C . ALA A 1 89 ? 1.885 3.951 4.180 1.00 91.38 89 ALA A C 1
ATOM 722 O O . ALA A 1 89 ? 2.234 3.977 2.999 1.00 91.38 89 ALA A O 1
ATOM 723 N N . VAL A 1 90 ? 2.028 5.018 4.974 1.00 91.94 90 VAL A N 1
ATOM 724 C CA . VAL A 1 90 ? 2.601 6.294 4.512 1.00 91.94 90 VAL A CA 1
ATOM 725 C C . VAL A 1 90 ? 4.038 6.112 4.019 1.00 91.94 90 VAL A C 1
ATOM 727 O O . VAL A 1 90 ? 4.398 6.648 2.970 1.00 91.94 90 VAL A O 1
ATOM 730 N N . MET A 1 91 ? 4.867 5.347 4.736 1.00 92.31 91 MET A N 1
ATOM 731 C CA . MET A 1 91 ? 6.238 5.059 4.301 1.00 92.31 91 MET A CA 1
ATOM 732 C C . MET A 1 91 ? 6.264 4.326 2.956 1.00 92.31 91 MET A C 1
ATOM 734 O O . MET A 1 91 ? 7.068 4.676 2.093 1.00 92.31 91 MET A O 1
ATOM 738 N N . LYS A 1 92 ? 5.359 3.366 2.738 1.00 90.38 92 LYS A N 1
ATOM 739 C CA . LYS A 1 92 ? 5.253 2.625 1.471 1.00 90.38 92 LYS A CA 1
ATOM 740 C C . LYS A 1 92 ? 4.822 3.514 0.311 1.00 90.38 92 LYS A C 1
ATOM 742 O O . LYS A 1 92 ? 5.442 3.463 -0.747 1.00 90.38 92 LYS A O 1
ATOM 747 N N . VAL A 1 93 ? 3.826 4.374 0.515 1.00 91.75 93 VAL A N 1
ATOM 748 C CA . VAL A 1 93 ? 3.396 5.351 -0.499 1.00 91.75 93 VAL A CA 1
ATOM 749 C C . VAL A 1 93 ? 4.558 6.267 -0.880 1.00 91.75 93 VAL A C 1
ATOM 751 O O . VAL A 1 93 ? 4.841 6.440 -2.062 1.00 91.75 93 VAL A O 1
ATOM 754 N N . LYS A 1 94 ? 5.306 6.784 0.103 1.00 92.38 94 LYS A N 1
ATOM 755 C CA . LYS A 1 94 ? 6.492 7.619 -0.152 1.00 92.38 94 LYS A CA 1
ATOM 756 C C . LYS A 1 94 ? 7.610 6.872 -0.878 1.00 92.38 94 LYS A C 1
ATOM 758 O O . LYS A 1 94 ? 8.259 7.453 -1.748 1.00 92.38 94 LYS A O 1
ATOM 763 N N . ALA A 1 95 ? 7.822 5.598 -0.554 1.00 91.38 95 ALA A N 1
ATOM 764 C CA . ALA A 1 95 ? 8.783 4.752 -1.254 1.00 91.38 95 ALA A CA 1
ATOM 765 C C . ALA A 1 95 ? 8.375 4.523 -2.719 1.00 91.38 95 ALA A C 1
ATOM 767 O O . ALA A 1 95 ? 9.225 4.546 -3.600 1.00 91.38 95 ALA A O 1
ATOM 768 N N . LEU A 1 96 ? 7.078 4.375 -3.002 1.00 90.62 96 LEU A N 1
ATOM 769 C CA . LEU A 1 96 ? 6.563 4.251 -4.367 1.00 90.62 96 LEU A CA 1
ATOM 770 C C . LEU A 1 96 ? 6.554 5.582 -5.143 1.00 90.62 96 LEU A C 1
ATOM 772 O O . LEU A 1 96 ? 6.613 5.555 -6.369 1.00 90.62 96 LEU A O 1
ATOM 776 N N . GLN A 1 97 ? 6.531 6.737 -4.467 1.00 91.31 97 GLN A N 1
ATOM 777 C CA . GLN A 1 97 ? 6.744 8.045 -5.110 1.00 91.31 97 GLN A CA 1
ATOM 778 C C . GLN A 1 97 ? 8.194 8.247 -5.572 1.00 91.31 97 GLN A C 1
ATOM 780 O O . GLN A 1 97 ? 8.429 8.924 -6.570 1.00 91.31 97 GLN A O 1
ATOM 785 N N . ASN A 1 98 ? 9.160 7.653 -4.864 1.00 91.50 98 ASN A N 1
ATOM 786 C CA . ASN A 1 98 ? 10.585 7.687 -5.206 1.00 91.50 98 ASN A CA 1
ATOM 787 C C . ASN A 1 98 ? 11.132 6.251 -5.305 1.00 91.50 98 ASN A C 1
ATOM 789 O O . ASN A 1 98 ? 11.887 5.819 -4.429 1.00 91.50 98 ASN A O 1
ATOM 793 N N . PRO A 1 99 ? 10.722 5.488 -6.334 1.00 88.44 99 PRO A N 1
ATOM 794 C CA . PRO A 1 99 ? 10.961 4.054 -6.386 1.00 88.44 99 PRO A CA 1
ATOM 795 C C . PRO A 1 99 ? 12.451 3.738 -6.527 1.00 88.44 99 PRO A C 1
ATOM 797 O O . PRO A 1 99 ? 13.133 4.220 -7.433 1.00 88.44 99 PRO A O 1
ATOM 800 N N . THR A 1 100 ? 12.952 2.889 -5.632 1.00 91.38 100 THR A N 1
ATOM 801 C CA . THR A 1 100 ? 14.309 2.333 -5.697 1.00 91.38 100 THR A CA 1
ATOM 802 C C . THR A 1 100 ? 14.407 1.251 -6.775 1.00 91.38 100 THR A C 1
ATOM 804 O O . THR A 1 100 ? 13.398 0.738 -7.261 1.00 91.38 100 THR A O 1
ATOM 807 N N . ALA A 1 101 ? 15.631 0.850 -7.132 1.00 89.06 101 ALA A N 1
ATOM 808 C CA . ALA A 1 101 ? 15.856 -0.213 -8.117 1.00 89.06 101 ALA A CA 1
ATOM 809 C C . ALA A 1 101 ? 15.135 -1.531 -7.762 1.00 89.06 101 ALA A C 1
ATOM 811 O O . ALA A 1 101 ? 14.627 -2.209 -8.653 1.00 89.06 101 ALA A O 1
ATOM 812 N N . GLU A 1 102 ? 15.031 -1.863 -6.471 1.00 90.25 102 GLU A N 1
ATOM 813 C CA . GLU A 1 102 ? 14.309 -3.051 -5.994 1.00 90.25 102 GLU A CA 1
ATOM 814 C C . GLU A 1 102 ? 12.798 -2.950 -6.229 1.00 90.25 102 GLU A C 1
ATOM 816 O O . GLU A 1 102 ? 12.181 -3.894 -6.719 1.00 90.25 102 GLU A O 1
ATOM 821 N N . ILE A 1 103 ? 12.204 -1.786 -5.949 1.00 90.50 103 ILE A N 1
ATOM 822 C CA . ILE A 1 103 ? 10.779 -1.532 -6.198 1.00 90.50 103 ILE A CA 1
ATOM 823 C C . ILE A 1 103 ? 10.486 -1.621 -7.696 1.00 90.50 103 ILE A C 1
ATOM 825 O O . ILE A 1 103 ? 9.496 -2.226 -8.099 1.00 90.50 103 ILE A O 1
ATOM 829 N N . ILE A 1 104 ? 11.365 -1.075 -8.539 1.00 90.50 104 ILE A N 1
ATOM 830 C CA . ILE A 1 104 ? 11.226 -1.164 -9.997 1.00 90.50 104 ILE A CA 1
ATOM 831 C C . ILE A 1 104 ? 11.285 -2.628 -10.456 1.00 90.50 104 ILE A C 1
ATOM 833 O O . ILE A 1 104 ? 10.445 -3.050 -11.250 1.00 90.50 104 ILE A O 1
ATOM 837 N N . ALA A 1 105 ? 12.227 -3.422 -9.936 1.00 90.00 105 ALA A 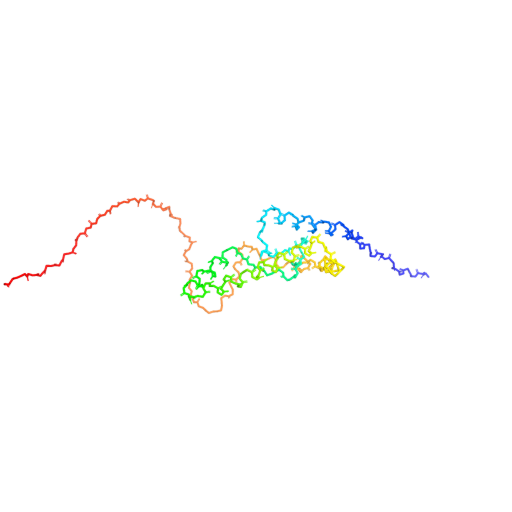N 1
ATOM 838 C CA . ALA A 1 105 ? 12.320 -4.850 -10.244 1.00 90.00 105 ALA A CA 1
ATOM 839 C C . ALA A 1 105 ? 11.048 -5.610 -9.831 1.00 90.00 105 ALA A C 1
ATOM 841 O O . ALA A 1 105 ? 10.540 -6.432 -10.594 1.00 90.00 105 ALA A O 1
ATOM 842 N N . MET A 1 106 ? 10.490 -5.282 -8.665 1.00 90.88 106 MET A N 1
ATOM 843 C CA . MET A 1 106 ? 9.236 -5.852 -8.180 1.00 90.88 106 MET A CA 1
ATOM 844 C C . MET A 1 106 ? 8.048 -5.474 -9.071 1.00 90.88 106 MET A C 1
ATOM 846 O O . MET A 1 106 ? 7.249 -6.335 -9.426 1.00 90.88 106 MET A O 1
ATOM 850 N N . LEU A 1 107 ? 7.947 -4.215 -9.499 1.00 90.06 107 LEU A N 1
ATOM 851 C CA . LEU A 1 107 ? 6.903 -3.776 -10.426 1.00 90.06 107 LEU A CA 1
ATOM 852 C C . LEU A 1 107 ? 6.992 -4.513 -11.773 1.00 90.06 107 LEU A C 1
ATOM 854 O O . LEU A 1 107 ? 5.971 -4.946 -12.306 1.00 90.06 107 LEU A O 1
ATOM 858 N N . ILE A 1 108 ? 8.204 -4.724 -12.294 1.00 89.44 108 ILE A N 1
ATOM 859 C CA . ILE A 1 108 ? 8.432 -5.530 -13.502 1.00 89.44 108 ILE A CA 1
ATOM 860 C C . ILE A 1 108 ? 7.998 -6.985 -13.272 1.00 89.44 108 ILE A C 1
ATOM 862 O O . ILE A 1 108 ? 7.352 -7.580 -14.133 1.00 89.44 108 ILE A O 1
ATOM 866 N N . GLN A 1 109 ? 8.315 -7.567 -12.115 1.00 89.50 109 GLN A N 1
ATOM 867 C CA . GLN A 1 109 ? 7.915 -8.932 -11.769 1.00 89.50 109 GLN A CA 1
ATOM 868 C C . GLN A 1 109 ? 6.388 -9.083 -11.697 1.00 89.50 109 GLN A C 1
ATOM 870 O O . GLN A 1 109 ? 5.840 -10.033 -12.259 1.00 89.50 109 GLN A O 1
ATOM 875 N N . ILE A 1 110 ? 5.697 -8.136 -11.058 1.00 89.06 110 ILE A N 1
ATOM 876 C CA . ILE A 1 110 ? 4.230 -8.110 -10.979 1.00 89.06 110 ILE A CA 1
ATOM 877 C C . ILE A 1 110 ? 3.635 -8.015 -12.388 1.00 89.06 110 ILE A C 1
ATOM 879 O O . ILE A 1 110 ? 2.719 -8.762 -12.720 1.00 89.06 110 ILE A O 1
ATOM 883 N N . TYR A 1 111 ? 4.188 -7.157 -13.247 1.00 87.31 111 TYR A N 1
ATOM 884 C CA . TYR A 1 111 ? 3.735 -7.023 -14.631 1.00 87.31 111 TYR A CA 1
ATOM 885 C C . TYR A 1 111 ? 3.919 -8.316 -15.446 1.00 87.31 111 TYR A C 1
ATOM 887 O O . TYR A 1 111 ? 3.024 -8.721 -16.188 1.00 87.31 111 TYR A O 1
ATOM 895 N N . ASN A 1 112 ? 5.058 -8.991 -15.277 1.00 87.69 112 ASN A N 1
ATOM 896 C CA . ASN A 1 112 ? 5.383 -10.237 -15.976 1.00 87.69 112 ASN A CA 1
ATOM 897 C C . ASN A 1 112 ? 4.654 -11.471 -15.420 1.00 87.69 112 ASN A C 1
ATOM 899 O O . ASN A 1 112 ? 4.737 -12.543 -16.019 1.00 87.69 112 ASN A O 1
ATOM 903 N N . THR A 1 113 ? 3.961 -11.353 -14.285 1.00 85.81 113 THR A N 1
ATOM 904 C CA . THR A 1 113 ? 3.167 -12.456 -13.729 1.00 85.81 113 THR A CA 1
ATOM 905 C C . THR A 1 113 ? 2.015 -12.768 -14.693 1.00 85.81 113 THR A C 1
ATOM 907 O O . THR A 1 113 ? 1.368 -11.822 -15.147 1.00 85.81 113 THR A O 1
ATOM 910 N N . PRO A 1 114 ? 1.742 -14.037 -15.055 1.00 76.25 114 PRO A N 1
ATOM 911 C CA . PRO A 1 114 ? 0.632 -14.374 -15.951 1.00 76.25 114 PRO A CA 1
ATOM 912 C C . PRO A 1 114 ? -0.688 -13.851 -15.376 1.00 76.25 114 PRO A C 1
ATOM 914 O O . PRO A 1 114 ? -0.908 -13.921 -14.166 1.00 76.25 114 PRO A O 1
ATOM 917 N N . SER A 1 115 ? -1.530 -13.263 -16.229 1.00 70.25 115 SER A N 1
ATOM 918 C CA . SER A 1 115 ? -2.818 -12.733 -15.780 1.00 70.25 115 SER A CA 1
ATOM 919 C C . SER A 1 115 ? -3.713 -13.892 -15.346 1.00 70.25 115 SER A C 1
ATOM 921 O O . SER A 1 115 ? -3.726 -14.941 -15.986 1.00 70.25 115 SER A O 1
ATOM 923 N N . SER A 1 116 ? -4.508 -13.706 -14.293 1.00 61.31 116 SER A N 1
ATOM 924 C CA . SER A 1 116 ? -5.457 -14.736 -13.838 1.00 61.31 116 SER A CA 1
ATOM 925 C C . SER A 1 116 ? -6.522 -15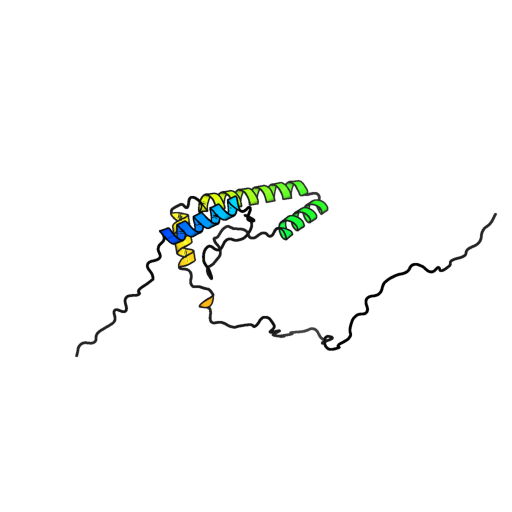.093 -14.890 1.00 61.31 116 SER A C 1
ATOM 927 O O . SER A 1 116 ? -7.192 -16.108 -14.742 1.00 61.31 116 SER A O 1
ATOM 929 N N . GLU A 1 117 ? -6.664 -14.301 -15.960 1.00 55.72 117 GLU A N 1
ATOM 930 C CA . GLU A 1 117 ? -7.510 -14.606 -17.125 1.00 55.72 117 GLU A CA 1
ATOM 931 C C . GLU A 1 117 ? -6.996 -15.800 -17.960 1.00 55.72 117 GLU A C 1
ATOM 933 O O . GLU A 1 117 ? -7.784 -16.435 -18.657 1.00 55.72 117 GLU A O 1
ATOM 938 N N . ASP A 1 118 ? -5.713 -16.174 -17.842 1.00 49.41 118 ASP A N 1
ATOM 939 C CA . ASP A 1 118 ? -5.149 -17.371 -18.491 1.00 49.41 118 ASP A CA 1
ATOM 940 C C . ASP A 1 118 ? -5.467 -18.670 -17.720 1.00 49.41 118 ASP A C 1
ATOM 942 O O . ASP A 1 118 ? -5.232 -19.781 -18.209 1.00 49.41 118 ASP A O 1
ATOM 946 N N . LEU A 1 119 ? -6.047 -18.562 -16.518 1.00 51.31 119 LEU A N 1
ATOM 947 C CA . LEU A 1 119 ? -6.651 -19.690 -15.816 1.00 51.31 119 LEU A CA 1
ATOM 948 C C . LEU A 1 119 ? -8.043 -19.925 -16.408 1.00 51.31 119 LEU A C 1
ATOM 950 O O . LEU A 1 119 ? -9.038 -19.405 -15.914 1.00 51.31 119 LEU A O 1
ATOM 954 N N . ASN A 1 120 ? -8.064 -20.688 -17.505 1.00 45.47 120 ASN A N 1
ATOM 955 C CA . ASN A 1 120 ? -9.224 -21.276 -18.178 1.00 45.47 120 ASN A CA 1
ATOM 956 C C . ASN A 1 120 ? -10.547 -21.097 -17.409 1.00 45.47 120 ASN A C 1
ATOM 958 O O . ASN A 1 120 ? -10.788 -21.759 -16.394 1.00 45.47 120 ASN A O 1
ATOM 962 N N . SER A 1 121 ? -11.385 -20.182 -17.900 1.00 44.97 121 SER A N 1
ATOM 963 C CA . SER A 1 121 ? -12.626 -19.764 -17.263 1.00 44.97 121 SER A CA 1
ATOM 964 C C . SER A 1 121 ? -13.534 -20.960 -16.953 1.00 44.97 121 SER A C 1
ATOM 966 O O . SER A 1 121 ? -14.261 -21.455 -17.815 1.00 44.97 121 SER A O 1
ATOM 968 N N . THR A 1 122 ? -13.578 -21.388 -15.694 1.00 49.38 122 THR A N 1
ATOM 969 C CA . THR A 1 122 ? -14.829 -21.930 -15.163 1.00 49.38 122 THR A CA 1
ATOM 970 C C . THR A 1 122 ? -15.654 -20.712 -14.783 1.00 49.38 122 THR A C 1
ATOM 972 O O . THR A 1 122 ? -15.561 -20.194 -13.673 1.00 49.38 122 THR A O 1
ATOM 975 N N . VAL A 1 123 ? -16.381 -20.182 -15.770 1.00 50.28 123 VAL A N 1
ATOM 976 C CA . VAL A 1 123 ? -17.390 -19.143 -15.568 1.00 50.28 123 VAL A CA 1
ATOM 977 C C . VAL A 1 123 ? -18.421 -19.717 -14.603 1.00 50.28 123 VAL A C 1
ATOM 979 O O . VAL A 1 123 ? -19.279 -20.499 -14.999 1.00 50.28 123 VAL A O 1
ATOM 982 N N . MET A 1 124 ? -18.325 -19.348 -13.330 1.00 59.84 124 MET A N 1
ATOM 983 C CA . MET A 1 124 ? -19.426 -19.501 -12.390 1.00 59.84 124 MET A CA 1
ATOM 984 C C . MET A 1 124 ? -20.229 -18.203 -12.494 1.00 59.84 124 MET A C 1
ATOM 986 O O . MET A 1 124 ? -19.771 -17.171 -11.995 1.00 59.84 124 MET A O 1
ATOM 990 N N . PRO A 1 125 ? -21.374 -18.180 -13.203 1.00 56.28 125 PRO A N 1
ATOM 991 C CA . PRO A 1 125 ? -22.180 -16.974 -13.286 1.00 56.28 125 PRO A CA 1
ATOM 992 C C . PRO A 1 125 ? -22.623 -16.581 -11.876 1.00 56.28 125 PRO A C 1
ATOM 994 O O . PRO A 1 125 ? -23.013 -17.438 -11.077 1.00 56.28 125 PRO A O 1
ATOM 997 N N . PHE A 1 126 ? -22.563 -15.283 -11.582 1.00 54.34 126 PHE A N 1
ATOM 998 C CA . PHE A 1 126 ? -23.165 -14.675 -10.399 1.00 54.34 126 PHE A CA 1
ATOM 999 C C . PHE A 1 126 ? -24.667 -15.011 -10.407 1.00 54.34 126 PHE A C 1
ATOM 1001 O O . PHE A 1 126 ? -25.435 -14.437 -11.174 1.00 54.34 126 PHE A O 1
ATOM 1008 N N . GLY A 1 127 ? -25.046 -16.041 -9.642 1.00 51.56 127 GLY A N 1
ATOM 1009 C CA . GLY A 1 127 ? -26.379 -16.661 -9.661 1.00 51.56 127 GLY A CA 1
ATOM 1010 C C . GLY A 1 127 ? -26.391 -18.193 -9.781 1.00 51.56 127 GLY A C 1
ATOM 1011 O O . GLY A 1 127 ? -27.435 -18.805 -9.568 1.00 51.56 127 GLY A O 1
ATOM 1012 N N . SER A 1 128 ? -25.258 -18.844 -10.066 1.00 45.81 128 SER A N 1
ATOM 1013 C CA . SER A 1 128 ? -25.158 -20.310 -10.033 1.00 45.81 128 SER A CA 1
ATOM 1014 C C . SER A 1 128 ? -25.002 -20.819 -8.602 1.00 45.81 128 SER A C 1
ATOM 1016 O O . SER A 1 128 ? -23.910 -20.995 -8.068 1.00 45.81 128 SER A O 1
ATOM 1018 N N . ILE A 1 129 ? -26.140 -21.086 -7.970 1.00 52.16 129 ILE A N 1
ATOM 1019 C CA . ILE A 1 129 ? -26.211 -21.965 -6.808 1.00 52.16 129 ILE A CA 1
ATOM 1020 C C . ILE A 1 129 ? -25.866 -23.374 -7.311 1.00 52.16 129 ILE A C 1
ATOM 1022 O O . ILE A 1 129 ? -26.740 -24.103 -7.774 1.00 52.16 129 ILE A O 1
ATOM 1026 N N . GLN A 1 130 ? -24.593 -23.773 -7.244 1.00 43.34 130 GLN A N 1
ATOM 1027 C CA . GLN A 1 130 ? -24.255 -25.193 -7.265 1.00 43.34 130 GLN A CA 1
ATOM 1028 C C . GLN A 1 130 ? -24.473 -25.733 -5.855 1.00 43.34 130 GLN A C 1
ATOM 1030 O O . GLN A 1 130 ? -23.587 -25.770 -5.006 1.00 43.34 130 GLN A O 1
ATOM 1035 N N . SER A 1 131 ? -25.718 -26.114 -5.602 1.00 40.38 131 SER A N 1
ATOM 1036 C CA . SER A 1 131 ? -26.103 -26.909 -4.452 1.00 40.38 131 SER A CA 1
ATOM 1037 C C . SER A 1 131 ? -25.493 -28.305 -4.581 1.00 40.38 131 SER A C 1
ATOM 1039 O O . SER A 1 131 ? -26.091 -29.200 -5.173 1.00 40.38 131 SER A O 1
ATOM 1041 N N . SER A 1 132 ? -24.318 -28.518 -4.001 1.00 38.03 132 SER A N 1
ATOM 1042 C CA . SER A 1 132 ? -23.964 -29.824 -3.447 1.00 38.03 132 SER A CA 1
ATOM 1043 C C . SER A 1 132 ? -24.216 -29.763 -1.946 1.00 38.03 132 SER A C 1
ATOM 1045 O O . SER A 1 132 ? -23.317 -29.490 -1.153 1.00 38.03 132 SER A O 1
ATOM 1047 N N . ALA A 1 133 ? -25.479 -29.961 -1.566 1.00 41.91 133 ALA A N 1
ATOM 1048 C CA . ALA A 1 133 ? -25.828 -30.230 -0.184 1.00 41.91 133 ALA A CA 1
ATOM 1049 C C . ALA A 1 133 ? -25.382 -31.656 0.156 1.00 41.91 133 ALA A C 1
ATOM 1051 O O . ALA A 1 133 ? -25.897 -32.629 -0.393 1.00 41.91 133 ALA A O 1
ATOM 1052 N N . VAL A 1 134 ? -24.444 -31.766 1.090 1.00 37.00 134 VAL A N 1
ATOM 1053 C CA . VAL A 1 134 ? -24.218 -32.971 1.883 1.00 37.00 134 VAL A CA 1
ATOM 1054 C C . VAL A 1 134 ? -24.654 -32.622 3.311 1.00 37.00 134 VAL A C 1
ATOM 1056 O O . VAL A 1 134 ? -23.966 -31.909 4.031 1.00 37.00 134 VAL A O 1
ATOM 1059 N N . TYR A 1 135 ? -25.855 -33.122 3.628 1.00 37.84 135 TYR A N 1
ATOM 1060 C CA . TYR A 1 135 ? -26.570 -33.245 4.911 1.00 37.84 135 TYR A CA 1
ATOM 1061 C C . TYR A 1 135 ? -27.128 -31.996 5.624 1.00 37.84 135 TYR A C 1
ATOM 1063 O O . TYR A 1 135 ? -26.468 -31.357 6.435 1.00 37.84 135 TYR A O 1
ATOM 1071 N N . GLY A 1 136 ? -28.438 -31.781 5.431 1.00 37.78 136 GLY A N 1
ATOM 1072 C CA . GLY A 1 136 ? -29.321 -31.028 6.335 1.00 37.78 136 GLY A CA 1
ATOM 1073 C C . GLY A 1 136 ? -30.552 -30.481 5.606 1.00 37.78 136 GLY A C 1
ATOM 1074 O O . GLY A 1 136 ? -30.419 -29.657 4.716 1.00 37.78 136 GLY A O 1
ATOM 1075 N N . GLN A 1 137 ? -31.741 -30.991 5.917 1.00 38.78 137 GLN A N 1
ATOM 1076 C CA . GLN A 1 137 ? -32.960 -30.906 5.102 1.00 38.78 137 GLN A CA 1
ATOM 1077 C C . GLN A 1 137 ? -33.698 -29.544 5.081 1.00 38.78 137 GLN A C 1
ATOM 1079 O O . GLN A 1 137 ? -33.821 -28.880 6.105 1.00 38.78 137 GLN A O 1
ATOM 1084 N N . ASN A 1 138 ? -34.360 -29.311 3.932 1.00 39.50 138 ASN A N 1
ATOM 1085 C CA . ASN A 1 138 ? -35.722 -28.769 3.702 1.00 39.50 138 ASN A CA 1
ATOM 1086 C C . ASN A 1 138 ? -35.868 -27.380 3.003 1.00 39.50 138 ASN A C 1
ATOM 1088 O O . ASN A 1 138 ? -35.093 -26.471 3.289 1.00 39.50 138 ASN A O 1
ATOM 1092 N N . PRO A 1 139 ? -36.833 -27.214 2.056 1.00 52.28 139 PRO A N 1
ATOM 1093 C CA . PRO A 1 139 ? -36.730 -26.260 0.948 1.00 52.28 139 PRO A CA 1
ATOM 1094 C C . PRO A 1 139 ? -37.587 -24.980 1.064 1.00 52.28 139 PRO A C 1
ATOM 1096 O O . PRO A 1 139 ? -38.594 -24.929 1.760 1.00 52.28 139 PRO A O 1
ATOM 1099 N N . SER A 1 140 ? -37.172 -23.987 0.269 1.00 50.06 140 SER A N 1
ATOM 1100 C CA . SER A 1 140 ? -37.953 -23.033 -0.542 1.00 50.06 140 SER A CA 1
ATOM 1101 C C . SER A 1 140 ? -39.218 -22.362 0.025 1.00 50.06 140 SER A C 1
ATOM 1103 O O . SER A 1 140 ? -40.299 -22.941 0.018 1.00 50.06 140 SER A O 1
ATOM 1105 N N . VAL A 1 141 ? -39.118 -21.050 0.297 1.00 49.75 141 VAL A N 1
ATOM 1106 C CA . VAL A 1 141 ? -40.254 -20.105 0.400 1.00 49.75 141 VAL A CA 1
ATOM 1107 C C . VAL A 1 141 ? -39.902 -18.793 -0.320 1.00 49.75 141 VAL A C 1
ATOM 1109 O O . VAL A 1 141 ? -39.714 -17.753 0.300 1.00 49.75 141 VAL A O 1
ATOM 1112 N N . PHE A 1 142 ? -39.752 -18.818 -1.645 1.00 43.91 142 PHE A N 1
ATOM 1113 C CA . PHE A 1 142 ? -39.682 -17.571 -2.419 1.00 43.91 142 PHE A CA 1
ATOM 1114 C C . PHE A 1 142 ? -40.313 -17.740 -3.798 1.00 43.91 142 PHE A C 1
ATOM 1116 O O . PHE A 1 142 ? -39.653 -17.690 -4.829 1.00 43.91 142 PHE A O 1
ATOM 1123 N N . ASN A 1 143 ? -41.619 -17.994 -3.805 1.00 49.44 143 ASN A N 1
ATOM 1124 C CA . ASN A 1 143 ? -42.452 -17.646 -4.946 1.00 49.44 143 ASN A CA 1
ATOM 1125 C C . ASN A 1 143 ? -43.888 -17.421 -4.471 1.00 49.44 143 ASN A C 1
ATOM 1127 O O . ASN A 1 143 ? -44.747 -18.284 -4.633 1.00 49.44 143 ASN A O 1
ATOM 1131 N N . GLN A 1 144 ? -44.155 -16.271 -3.854 1.00 39.28 144 GLN A N 1
ATOM 1132 C CA . GLN A 1 144 ? -45.518 -15.758 -3.837 1.00 39.28 144 GLN A CA 1
ATOM 1133 C C . GLN A 1 144 ? -45.536 -14.235 -3.795 1.00 39.28 144 GLN A C 1
ATOM 1135 O O . GLN A 1 144 ? -45.086 -13.582 -2.859 1.00 39.28 144 GLN A O 1
ATOM 1140 N N . ASN A 1 145 ? -46.062 -13.711 -4.891 1.00 54.09 145 ASN A N 1
ATOM 1141 C CA . ASN A 1 145 ? -46.376 -12.328 -5.170 1.00 54.09 145 ASN A CA 1
ATOM 1142 C C . ASN A 1 145 ? -47.394 -11.806 -4.132 1.00 54.09 145 ASN A C 1
ATOM 1144 O O . ASN A 1 145 ? -48.558 -12.210 -4.167 1.00 54.09 145 ASN A O 1
ATOM 1148 N N . GLN A 1 146 ? -46.983 -10.916 -3.225 1.00 51.53 146 GLN A N 1
ATOM 1149 C CA . GLN A 1 146 ? -47.882 -10.101 -2.395 1.00 51.53 146 GLN A CA 1
ATOM 1150 C C . GLN A 1 146 ? -47.262 -8.705 -2.190 1.00 51.53 146 GLN A C 1
ATOM 1152 O O . GLN A 1 146 ? -46.098 -8.617 -1.792 1.00 51.53 146 GLN A O 1
ATOM 1157 N N . PRO A 1 147 ? -47.994 -7.608 -2.458 1.00 49.44 147 PRO A N 1
ATOM 1158 C CA . PRO A 1 147 ? -47.530 -6.260 -2.150 1.00 49.44 147 PRO A CA 1
ATOM 1159 C C . PRO A 1 147 ? -47.664 -5.974 -0.646 1.00 49.44 147 PRO A C 1
ATOM 1161 O O . PRO A 1 147 ? -48.693 -6.249 -0.033 1.00 49.44 147 PRO A O 1
ATOM 1164 N N . MET A 1 148 ? -46.615 -5.406 -0.050 1.00 47.91 148 MET A N 1
ATOM 1165 C CA . MET A 1 148 ? -46.586 -5.001 1.361 1.00 47.91 148 MET A CA 1
ATOM 1166 C C . MET A 1 148 ? -47.491 -3.777 1.593 1.00 47.91 148 MET A C 1
ATOM 1168 O O . MET A 1 148 ? -47.327 -2.783 0.879 1.00 47.91 148 MET A O 1
ATOM 1172 N N . PRO A 1 149 ? -48.385 -3.770 2.601 1.00 49.00 149 PRO A N 1
ATOM 1173 C CA . PRO A 1 149 ? -49.054 -2.552 3.018 1.00 49.00 149 PRO A CA 1
ATOM 1174 C C . PRO A 1 149 ? -48.170 -1.773 3.999 1.00 49.00 149 PRO A C 1
ATOM 1176 O O . PRO A 1 149 ? -47.761 -2.257 5.053 1.00 49.00 149 PRO A O 1
ATOM 1179 N N . PHE A 1 150 ? -47.907 -0.528 3.628 1.00 49.94 150 PHE A N 1
ATOM 1180 C CA . PHE A 1 150 ? -47.445 0.536 4.507 1.00 49.94 150 PHE A CA 1
ATOM 1181 C C . PHE A 1 150 ? -48.643 1.080 5.309 1.00 49.94 150 PHE A C 1
ATOM 1183 O O . PHE A 1 150 ? -49.595 1.565 4.705 1.00 49.94 150 PHE A O 1
ATOM 1190 N N . SER A 1 151 ? -48.611 1.000 6.645 1.00 48.59 151 SER A N 1
ATOM 1191 C CA . SER A 1 151 ? -49.443 1.801 7.574 1.00 48.59 151 SER A CA 1
ATOM 1192 C C . SER A 1 151 ? -48.879 1.621 8.992 1.00 48.59 151 SER A C 1
ATOM 1194 O O . SER A 1 151 ? -48.726 0.495 9.448 1.00 48.59 151 SER A O 1
ATOM 1196 N N . GLN A 1 152 ? -48.325 2.626 9.674 1.00 44.12 152 GLN A N 1
ATOM 1197 C CA . GLN A 1 152 ? -48.939 3.820 10.273 1.00 44.12 152 GLN A CA 1
ATOM 1198 C C . GLN A 1 152 ? -49.887 3.517 11.459 1.00 44.12 152 GLN A C 1
ATOM 1200 O O . GLN A 1 152 ? -51.061 3.231 11.273 1.00 44.12 152 GLN A O 1
ATOM 1205 N N . ASN A 1 153 ? -49.320 3.715 12.661 1.00 42.69 153 ASN A N 1
ATOM 1206 C CA . ASN A 1 153 ? -49.876 4.412 13.836 1.00 42.69 153 ASN A CA 1
ATOM 1207 C C . ASN A 1 153 ? -50.912 3.723 14.764 1.00 42.69 153 ASN A C 1
ATOM 1209 O O . ASN A 1 153 ? -52.020 3.418 14.343 1.00 42.69 153 ASN A O 1
ATOM 1213 N N . GLN A 1 154 ? -50.571 3.678 16.066 1.00 37.62 154 GLN A N 1
ATOM 1214 C CA . GLN A 1 154 ? -51.320 4.171 17.253 1.00 37.62 154 GLN A CA 1
ATOM 1215 C C . GLN A 1 154 ? -51.200 3.280 18.509 1.00 37.62 154 GLN A C 1
ATOM 1217 O O . GLN A 1 154 ? -51.177 2.056 18.447 1.00 37.62 154 GLN A O 1
ATOM 1222 N N . SER A 1 155 ? -51.080 3.971 19.645 1.00 40.53 155 SER A N 1
ATOM 1223 C CA . SER A 1 155 ? -50.752 3.522 21.008 1.00 40.53 155 SER A CA 1
ATOM 1224 C C . SER A 1 155 ? -51.972 2.977 21.804 1.00 40.53 155 SER A C 1
ATOM 1226 O O . SER A 1 155 ? -53.027 2.745 21.225 1.00 40.53 155 SER A O 1
ATOM 1228 N N . PRO A 1 156 ? -51.865 2.794 23.140 1.00 57.84 156 PRO A N 1
ATOM 1229 C CA . PRO A 1 156 ? -51.801 1.527 23.872 1.00 57.84 156 PRO A CA 1
ATOM 1230 C C . PRO A 1 156 ? -53.157 1.078 24.467 1.00 57.84 156 PRO A C 1
ATOM 1232 O O . PRO A 1 156 ? -54.086 1.868 24.613 1.00 57.84 156 PRO A O 1
ATOM 1235 N N . SER A 1 157 ? -53.287 -0.187 24.884 1.00 41.91 157 SER A N 1
ATOM 1236 C CA . SER A 1 157 ? -54.463 -0.646 25.644 1.00 41.91 157 SER A CA 1
ATOM 1237 C C . SER A 1 157 ? -54.093 -1.607 26.772 1.00 41.91 157 SER A C 1
ATOM 1239 O O . SER A 1 157 ? -53.278 -2.511 26.627 1.00 41.91 157 SER A O 1
ATOM 1241 N N . SER A 1 158 ? -54.711 -1.315 27.907 1.00 49.03 158 SER A N 1
ATOM 1242 C CA . SER A 1 158 ? -54.547 -1.784 29.279 1.00 49.03 158 SER A CA 1
ATOM 1243 C C . SER A 1 158 ? -54.995 -3.219 29.567 1.00 49.03 158 SER A C 1
ATOM 1245 O O . SER A 1 158 ? -56.070 -3.602 29.121 1.00 49.03 158 SER A O 1
ATOM 1247 N N . LEU A 1 159 ? -54.278 -3.904 30.467 1.00 44.03 159 LEU A N 1
ATOM 1248 C CA . LEU A 1 159 ? -54.719 -4.989 31.370 1.00 44.03 159 LEU A CA 1
ATOM 1249 C C . LEU A 1 159 ? -53.718 -4.951 32.552 1.00 44.03 159 LEU A C 1
ATOM 1251 O O . LEU A 1 159 ? -52.520 -5.002 32.316 1.00 44.03 159 LEU A O 1
ATOM 1255 N N . GLY A 1 160 ? -54.040 -4.749 33.829 1.00 37.34 160 GLY A N 1
ATOM 1256 C CA . GLY A 1 160 ? -55.218 -5.142 34.588 1.00 37.34 160 GLY A CA 1
ATOM 1257 C C . GLY A 1 160 ? -54.803 -6.191 35.629 1.00 37.34 160 GLY A C 1
ATOM 1258 O O . GLY A 1 160 ? -55.072 -7.365 35.424 1.00 37.34 160 GLY A O 1
ATOM 1259 N N . PHE A 1 161 ? -54.148 -5.788 36.727 1.00 45.47 161 PHE A N 1
ATOM 1260 C CA . PHE A 1 161 ? -54.014 -6.625 37.929 1.00 45.47 161 PHE A CA 1
ATOM 1261 C C . PHE A 1 161 ? -54.357 -5.813 39.180 1.00 45.47 161 PHE A C 1
ATOM 1263 O O . PHE A 1 161 ? -53.741 -4.796 39.489 1.00 45.47 161 PHE A O 1
ATOM 1270 N N . ASN A 1 162 ? -55.408 -6.270 39.854 1.00 44.06 162 ASN A N 1
ATOM 1271 C CA . ASN A 1 162 ? -55.984 -5.728 41.072 1.00 44.06 162 ASN A CA 1
ATOM 1272 C C . ASN A 1 162 ? -55.503 -6.593 42.247 1.00 44.06 162 ASN A C 1
ATOM 1274 O O . ASN A 1 162 ? -55.728 -7.802 42.219 1.00 44.06 162 ASN A O 1
ATOM 1278 N N . GLN A 1 163 ? -54.903 -6.006 43.287 1.00 48.34 163 GLN A N 1
ATOM 1279 C CA . GLN A 1 163 ? -54.955 -6.609 44.621 1.00 48.34 163 GLN A CA 1
ATOM 1280 C C . GLN A 1 163 ? -55.004 -5.529 45.713 1.00 48.34 163 GLN A C 1
ATOM 1282 O O . GLN A 1 163 ? -54.223 -4.581 45.726 1.00 48.34 163 GLN A O 1
ATOM 1287 N N . LYS A 1 164 ? -56.028 -5.675 46.559 1.00 55.44 164 LYS A N 1
ATOM 1288 C CA . LYS A 1 164 ? -56.575 -4.769 47.579 1.00 55.44 164 LYS A CA 1
ATOM 1289 C C . LYS A 1 164 ? -55.629 -4.431 48.753 1.00 55.44 164 LYS A C 1
ATOM 1291 O O . LYS A 1 164 ? -54.895 -5.292 49.222 1.00 55.44 164 LYS A O 1
ATOM 1296 N N . GLN A 1 165 ? -55.786 -3.201 49.268 1.00 40.81 165 GLN A N 1
ATOM 1297 C CA . GLN A 1 165 ? -55.488 -2.716 50.641 1.00 40.81 165 GLN A CA 1
ATOM 1298 C C . GLN A 1 165 ? -56.475 -3.343 51.681 1.00 40.81 165 GLN A C 1
ATOM 1300 O O . GLN A 1 165 ? -57.293 -4.161 51.253 1.00 40.81 165 GLN A O 1
ATOM 1305 N N . PRO A 1 166 ? -56.602 -2.917 52.965 1.00 60.25 166 PRO A N 1
ATOM 1306 C CA . PRO A 1 166 ? -55.779 -2.046 53.832 1.00 60.25 166 PRO A CA 1
ATOM 1307 C C . PRO A 1 166 ? -55.555 -2.625 55.260 1.00 60.25 166 PRO A C 1
ATOM 1309 O O . PRO A 1 166 ? -56.182 -3.609 55.646 1.00 60.25 166 PRO A O 1
ATOM 1312 N N . LEU A 1 167 ? -54.705 -1.978 56.067 1.00 41.62 167 LEU A N 1
ATOM 1313 C CA . LEU A 1 167 ? -55.099 -1.236 57.281 1.00 41.62 167 LEU A CA 1
ATOM 1314 C C . LEU A 1 167 ? -53.976 -0.264 57.664 1.00 41.62 167 LEU A C 1
ATOM 1316 O O . LEU A 1 167 ? -52.803 -0.694 57.629 1.00 41.62 167 LEU A O 1
#

pLDDT: mean 73.47, std 21.8, range [37.0, 96.88]

Organism: NCBI:txid1629725

InterPro domains:
  IPR051767 Nucleoporin NUP42 domain-containing protein [PTHR46527] (14-156)

Foldseek 3Di:
DDDDDDDPPPPDPPDPLVVLLVQQLVVLVCCVVVVNDLLAFADSDPLFDTDPPRHHDDPVNLVVVCVVCVVVVNNVVSVVVVVVNVVSSVVVSVCSNVPDPVNSVSSVVRVPPDGCVVVPDPPPDPPDPPDPDDDDDDDDDPDDDDDDDDDDDDDDDDDDDDDDDDD

Sequence (167 aa):
GTSILRQNATNSPKIDTNLLVKSVVTDMMNAEKGGHWLLSSYAPFKDKPCFPGFENRSFEEVRFGYYEAMKNRNIEQYKQHLQMTLQEAVMKVKALQNPTAEIIAMLIQIYNTPSSEDLNSTVMPFGSIQSSAVYGQNPSVFNQNQPMPFSQNQSPSSLGFNQKQPL